Protein AF-A0A1D2MQI1-F1 (afdb_monomer_lite)

InterPro domains:
  IPR007866 TRIC channel [PF05197] (1-111)
  IPR007866 TRIC channel [PTHR12454] (1-138)

Secondary structure (DSSP, 8-state):
-HHHHHHHHHHHHHHHHHHH-TT-HHHHHHHHHHHHHHHHHHHHHHHHHTT---TT--TTTS--HHHHHHHHHHHHHHHHHH-TT--S-HHHHHHHHHHHHHHHHHHHHHH--S-TTHHHHHHHHHHHSSHHHHHHHHHHS--PPP------------

Radius of gyration: 21.95 Å; chains: 1; bounding box: 48×39×77 Å

pLDDT: mean 77.83, std 18.01, range [29.31, 95.44]

Sequence (158 aa):
MKEIYRVKKVYDGVSHSLKIFPNGYLIALIVGTVKGNGAGFCKIFERLLRGIWTPGAIEILQPSFPTKACIAASVIFVLDKKTDFISAPHSLLYFGIVVFFVYFKISSILLGIHDPFAPFENIFCALFMGGLADAITRAFGSKPPGDPKKDGDGKKKE

Foldseek 3Di:
DLLLVLLVQLLCQLVVCCVVPVPPLVNSLVRSLCSNPVVLQCVQVVCVVVVHHDPCSHCVNPNFQSSVLSSVSSVVSNCVVPPCPPVDPPVVVSVVSSVVSVVVVVVCVVVVDRHPCVVVVVVVCVVPVVVVVVVVCPVVPDDDDDDDDPPDDDDDDD

Organism: Orchesella cincta (NCBI:txid48709)

Structure (mmCIF, N/CA/C/O backbone):
data_AF-A0A1D2MQI1-F1
#
_entry.id   AF-A0A1D2MQI1-F1
#
loop_
_atom_site.group_PDB
_atom_site.id
_atom_site.type_symbol
_atom_site.label_atom_id
_atom_site.label_alt_id
_atom_site.label_comp_id
_atom_site.label_asym_id
_atom_site.label_entity_id
_atom_site.label_seq_id
_atom_site.pdbx_PDB_ins_code
_atom_site.Cartn_x
_atom_site.Cartn_y
_atom_site.Cartn_z
_atom_site.occupancy
_atom_site.B_iso_or_equiv
_atom_site.auth_seq_id
_atom_site.auth_comp_id
_atom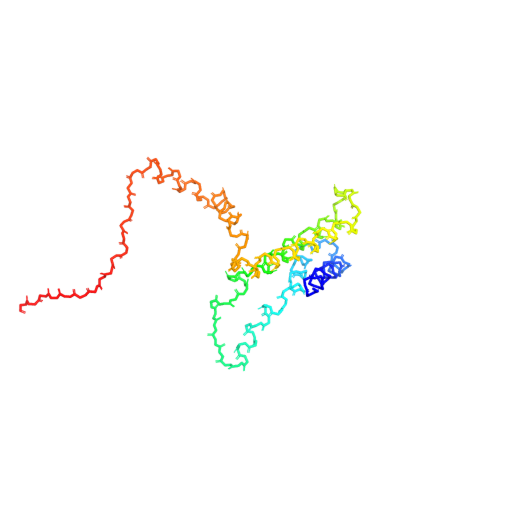_site.auth_asym_id
_atom_site.auth_atom_id
_atom_site.pdbx_PDB_model_num
ATOM 1 N N . MET A 1 1 ? 2.022 -17.473 0.333 1.00 82.31 1 MET A N 1
ATOM 2 C CA . MET A 1 1 ? 2.624 -16.928 1.577 1.00 82.31 1 MET A CA 1
ATOM 3 C C . MET A 1 1 ? 2.992 -15.445 1.497 1.00 82.31 1 MET A C 1
ATOM 5 O O . MET A 1 1 ? 2.580 -14.707 2.380 1.00 82.31 1 MET A O 1
ATOM 9 N N . LYS A 1 2 ? 3.706 -14.969 0.461 1.00 89.12 2 LYS A N 1
ATOM 10 C CA . LYS A 1 2 ? 4.135 -13.554 0.349 1.00 89.12 2 LYS A CA 1
ATOM 11 C C . LYS A 1 2 ? 3.009 -12.525 0.539 1.00 89.12 2 LYS A C 1
ATOM 13 O O . LYS A 1 2 ? 3.191 -11.560 1.271 1.00 89.12 2 LYS A O 1
ATOM 18 N N . GLU A 1 3 ? 1.856 -12.745 -0.088 1.00 89.50 3 GLU A N 1
ATOM 19 C CA . GLU A 1 3 ? 0.727 -11.805 -0.024 1.00 89.50 3 GLU A CA 1
ATOM 20 C C . GLU A 1 3 ? 0.084 -11.723 1.370 1.00 89.50 3 GLU A C 1
ATOM 22 O O . GLU A 1 3 ? -0.325 -10.647 1.787 1.00 89.50 3 GLU A O 1
ATOM 27 N N . ILE A 1 4 ? 0.118 -12.807 2.153 1.00 91.94 4 ILE A N 1
ATOM 28 C CA . ILE A 1 4 ? -0.350 -12.808 3.549 1.00 91.94 4 ILE A CA 1
ATOM 29 C C . ILE A 1 4 ? 0.507 -11.848 4.388 1.00 91.94 4 ILE A C 1
ATOM 31 O O . ILE A 1 4 ? -0.010 -10.997 5.108 1.00 91.94 4 ILE A O 1
ATOM 35 N N . TYR A 1 5 ? 1.835 -11.928 4.240 1.00 93.12 5 TYR A N 1
ATOM 36 C CA . TYR A 1 5 ? 2.755 -10.997 4.899 1.00 93.12 5 TYR A CA 1
ATOM 37 C C . TYR A 1 5 ? 2.614 -9.565 4.386 1.00 93.12 5 TYR A C 1
ATOM 39 O O . TYR A 1 5 ? 2.836 -8.625 5.145 1.00 93.12 5 TYR A O 1
ATOM 47 N N . ARG A 1 6 ? 2.258 -9.380 3.111 1.00 93.81 6 ARG A N 1
ATOM 48 C CA . ARG A 1 6 ? 2.012 -8.050 2.549 1.00 93.81 6 ARG A CA 1
ATOM 49 C C . ARG A 1 6 ? 0.837 -7.377 3.251 1.00 93.81 6 ARG A C 1
ATOM 51 O O . ARG A 1 6 ? 1.003 -6.268 3.747 1.00 93.81 6 ARG A O 1
ATOM 58 N N . VAL A 1 7 ? -0.302 -8.062 3.355 1.00 93.69 7 VAL A N 1
ATOM 59 C CA . VAL A 1 7 ? -1.491 -7.537 4.047 1.00 93.69 7 VAL A CA 1
ATOM 60 C C . VAL A 1 7 ? -1.186 -7.268 5.520 1.00 93.69 7 VAL A C 1
ATOM 62 O O . VAL A 1 7 ? -1.526 -6.197 6.020 1.00 93.69 7 VAL A O 1
ATOM 65 N N . LYS A 1 8 ? -0.436 -8.160 6.183 1.00 94.31 8 LYS A N 1
ATOM 66 C CA . LYS A 1 8 ? 0.048 -7.926 7.552 1.00 94.31 8 LYS A CA 1
ATOM 67 C C . LYS A 1 8 ? 0.837 -6.619 7.677 1.00 94.31 8 LYS A C 1
ATOM 69 O O . LYS A 1 8 ? 0.555 -5.815 8.557 1.00 94.31 8 LYS A O 1
ATOM 74 N N . LYS A 1 9 ? 1.788 -6.364 6.770 1.00 95.38 9 LYS A N 1
ATOM 75 C CA . LYS A 1 9 ? 2.587 -5.124 6.766 1.00 95.38 9 LYS A CA 1
ATOM 76 C C . LYS A 1 9 ? 1.734 -3.873 6.569 1.00 95.38 9 LYS A C 1
ATOM 78 O O . LYS A 1 9 ? 2.022 -2.856 7.198 1.00 95.38 9 LYS A O 1
ATOM 83 N N . VAL A 1 10 ? 0.715 -3.938 5.710 1.00 95.44 10 VAL A N 1
ATOM 84 C CA . VAL A 1 10 ? -0.229 -2.829 5.508 1.00 95.44 10 VAL A CA 1
ATOM 85 C C . VAL A 1 10 ? -1.010 -2.570 6.798 1.00 95.44 10 VAL A C 1
ATOM 87 O O . VAL A 1 10 ? -1.020 -1.438 7.276 1.00 95.44 10 VAL A O 1
ATOM 90 N N . TYR A 1 11 ? -1.582 -3.614 7.406 1.00 94.31 11 TYR A N 1
ATOM 91 C CA . TYR A 1 11 ? -2.333 -3.515 8.661 1.00 94.31 11 TYR A CA 1
ATOM 92 C C . TYR A 1 11 ? -1.484 -2.950 9.809 1.00 94.31 11 TYR A C 1
ATOM 94 O O . TYR A 1 11 ? -1.902 -2.008 10.489 1.00 94.31 11 TYR A O 1
ATOM 102 N N . ASP A 1 12 ? -0.266 -3.467 9.990 1.00 94.56 12 ASP A N 1
ATOM 103 C CA . ASP A 1 12 ? 0.683 -2.979 10.996 1.00 94.56 12 ASP A CA 1
ATOM 104 C C . ASP A 1 12 ? 1.113 -1.533 10.698 1.00 94.56 12 ASP A C 1
ATOM 106 O O . ASP A 1 12 ? 1.388 -0.752 11.608 1.00 94.56 12 ASP A O 1
ATOM 110 N N . GLY A 1 13 ? 1.176 -1.149 9.421 1.00 94.31 13 GLY A N 1
ATOM 111 C CA . GLY A 1 13 ? 1.453 0.214 8.981 1.00 94.31 13 GLY A CA 1
ATOM 112 C C . GLY A 1 13 ? 0.367 1.200 9.364 1.00 94.31 13 GLY A C 1
ATOM 113 O O . GLY A 1 13 ? 0.655 2.184 10.042 1.00 94.31 13 GLY A O 1
ATOM 114 N N . VAL A 1 14 ? -0.870 0.899 8.983 1.00 94.00 14 VAL A N 1
ATOM 115 C CA . VAL A 1 14 ? -2.041 1.721 9.299 1.00 94.00 14 VAL A CA 1
ATOM 116 C C . VAL A 1 14 ? -2.235 1.810 10.811 1.00 94.00 14 VAL A C 1
ATOM 118 O O . VAL A 1 14 ? -2.357 2.907 11.353 1.00 94.00 14 VAL A O 1
ATOM 121 N N . SER A 1 15 ? -2.167 0.676 11.514 1.00 92.19 15 SER A N 1
ATOM 122 C CA . SER A 1 15 ? -2.321 0.627 12.973 1.00 92.19 15 SER A CA 1
ATOM 123 C C . SER A 1 15 ? -1.238 1.424 13.700 1.00 92.19 15 SER A C 1
ATOM 125 O O . SER A 1 15 ? -1.524 2.075 14.700 1.00 92.19 15 SER A O 1
ATOM 127 N N . HIS A 1 16 ? 0.006 1.394 13.215 1.00 94.31 16 HIS A N 1
ATOM 128 C CA . HIS A 1 16 ? 1.092 2.196 13.778 1.00 94.31 16 HIS A CA 1
ATOM 129 C C . HIS A 1 16 ? 0.878 3.695 13.540 1.00 94.31 16 HIS A C 1
ATOM 131 O O . HIS A 1 16 ? 0.988 4.486 14.474 1.00 94.31 16 HIS A O 1
ATOM 137 N N . SER A 1 17 ? 0.521 4.092 12.318 1.00 93.44 17 SER A N 1
ATOM 138 C CA . SER A 1 17 ? 0.286 5.501 11.990 1.00 93.44 17 SER A CA 1
ATOM 139 C C . SER A 1 17 ? -0.891 6.095 12.750 1.00 93.44 17 SER A C 1
ATOM 141 O O . SER A 1 17 ? -0.781 7.218 13.224 1.00 93.44 17 SER A O 1
ATOM 143 N N . LEU A 1 18 ? -1.983 5.347 12.923 1.00 91.31 18 LEU A N 1
ATOM 144 C CA . LEU A 1 18 ? -3.159 5.820 13.659 1.00 91.31 18 LEU A CA 1
ATOM 145 C C . LEU A 1 18 ? -2.922 5.931 15.174 1.00 91.31 18 LEU A C 1
ATOM 147 O O . LEU A 1 18 ? -3.620 6.698 15.829 1.00 91.31 18 LEU A O 1
ATOM 151 N N . LYS A 1 19 ? -1.938 5.212 15.735 1.00 91.31 19 LYS A N 1
ATOM 152 C CA . LYS A 1 19 ? -1.516 5.391 17.137 1.00 91.31 19 LYS A CA 1
ATOM 153 C C . LYS A 1 19 ? -0.772 6.709 17.350 1.00 91.31 19 LYS A C 1
ATOM 155 O O . LYS A 1 19 ? -0.970 7.349 18.373 1.00 91.31 19 LYS A O 1
ATOM 160 N N . ILE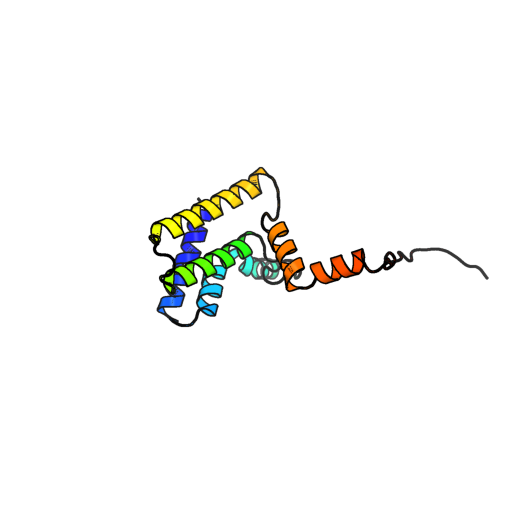 A 1 20 ? 0.083 7.094 16.400 1.00 94.25 20 ILE A N 1
ATOM 161 C CA . ILE A 1 20 ? 0.895 8.321 16.487 1.00 94.25 20 ILE A CA 1
ATOM 162 C C . ILE A 1 20 ? 0.079 9.543 16.044 1.00 94.25 20 ILE A C 1
ATOM 164 O O . ILE A 1 20 ? 0.124 10.592 16.677 1.00 94.25 20 ILE A O 1
ATOM 168 N N . PHE A 1 21 ? -0.694 9.396 14.967 1.00 91.69 21 PHE A N 1
ATOM 169 C CA . PHE A 1 21 ? -1.497 10.448 14.353 1.00 91.69 21 PHE A CA 1
ATOM 170 C C . PHE A 1 21 ? -2.964 10.004 14.256 1.00 91.69 21 PHE A C 1
ATOM 172 O O . PHE A 1 21 ? -3.409 9.561 13.193 1.00 91.69 21 PHE A O 1
ATOM 179 N N . PRO A 1 22 ? -3.755 10.138 15.335 1.00 86.62 22 PRO A N 1
ATOM 180 C CA . PRO A 1 22 ? -5.121 9.619 15.378 1.00 86.62 22 PRO A CA 1
ATOM 181 C C . PRO A 1 22 ? -6.053 10.248 14.337 1.00 86.62 22 PRO A C 1
ATOM 183 O O . PRO A 1 22 ? -6.959 9.566 13.871 1.00 86.62 22 PRO A O 1
ATOM 186 N N . ASN A 1 23 ? -5.825 11.499 13.931 1.00 88.81 23 ASN A N 1
ATOM 187 C CA . ASN A 1 23 ? -6.623 12.188 12.903 1.00 88.81 23 ASN A CA 1
ATOM 188 C C . ASN A 1 23 ? -5.916 12.259 11.533 1.00 88.81 23 ASN A C 1
ATOM 190 O O . ASN A 1 23 ? -6.430 12.851 10.588 1.00 88.81 23 ASN A O 1
ATOM 194 N N . GLY A 1 24 ? -4.725 11.665 11.407 1.00 90.06 24 GLY A N 1
ATOM 195 C CA . GLY A 1 24 ? -3.893 11.723 10.204 1.00 90.06 24 GLY A CA 1
ATOM 196 C C . GLY A 1 24 ? -4.240 10.645 9.178 1.00 90.06 24 GLY A C 1
ATOM 197 O O . GLY A 1 24 ? -3.400 9.796 8.883 1.00 90.06 24 GLY A O 1
ATOM 198 N N . TYR A 1 25 ? -5.450 10.665 8.613 1.00 89.88 25 TYR A N 1
ATOM 199 C CA . TYR A 1 25 ? -5.921 9.617 7.688 1.00 89.88 25 TYR A CA 1
ATOM 200 C C . TYR A 1 25 ? -5.043 9.472 6.443 1.00 89.88 25 TYR A C 1
ATOM 202 O O . TYR A 1 25 ? -4.692 8.361 6.048 1.00 89.88 25 TYR A O 1
ATOM 210 N N . LEU A 1 26 ? -4.618 10.600 5.867 1.00 92.12 26 LEU A N 1
ATOM 211 C CA . LEU A 1 26 ? -3.729 10.609 4.707 1.00 92.12 26 LEU A CA 1
ATOM 212 C C . LEU A 1 26 ? -2.362 9.986 5.037 1.00 92.12 26 LEU A C 1
ATOM 214 O O . LEU A 1 26 ? -1.821 9.215 4.250 1.00 92.12 26 LEU A O 1
ATOM 218 N N . ILE A 1 27 ? -1.834 10.255 6.233 1.00 92.94 27 ILE A N 1
ATOM 219 C CA . ILE A 1 27 ? -0.561 9.689 6.702 1.00 92.94 27 ILE A CA 1
ATOM 220 C C . ILE A 1 27 ? -0.703 8.176 6.892 1.00 92.94 27 ILE A C 1
ATOM 222 O O . ILE A 1 27 ? 0.170 7.412 6.480 1.00 92.94 27 ILE A O 1
ATOM 226 N N . ALA A 1 28 ? -1.816 7.720 7.470 1.00 93.25 28 ALA A N 1
ATOM 227 C CA . ALA A 1 28 ? -2.095 6.296 7.626 1.00 93.25 28 ALA A CA 1
ATOM 228 C C . ALA A 1 28 ? -2.187 5.570 6.272 1.00 93.25 28 ALA A C 1
ATOM 230 O O . ALA A 1 28 ? -1.595 4.499 6.122 1.00 93.25 28 ALA A O 1
ATOM 231 N N . LEU A 1 29 ? -2.833 6.182 5.274 1.00 93.69 29 LEU A N 1
ATOM 232 C CA . LEU A 1 29 ? -2.910 5.662 3.904 1.00 93.69 29 LEU A CA 1
ATOM 233 C C . LEU A 1 29 ? -1.538 5.540 3.240 1.00 93.69 29 LEU A C 1
ATOM 235 O O . LEU A 1 29 ? -1.206 4.485 2.688 1.00 93.69 29 LEU A O 1
ATOM 239 N N . ILE A 1 30 ? -0.729 6.599 3.312 1.00 94.19 30 ILE A N 1
ATOM 240 C CA . ILE A 1 30 ? 0.608 6.626 2.709 1.00 94.19 30 ILE A CA 1
ATOM 241 C C . ILE A 1 30 ? 1.500 5.573 3.370 1.00 94.19 30 ILE A C 1
ATOM 243 O O . ILE A 1 30 ? 2.106 4.754 2.679 1.00 94.19 30 ILE A O 1
ATOM 247 N N . VAL A 1 31 ? 1.545 5.528 4.703 1.00 95.19 31 VAL A N 1
ATOM 248 C CA . VAL A 1 31 ? 2.395 4.574 5.432 1.00 95.19 31 VAL A CA 1
ATOM 249 C C . VAL A 1 31 ? 1.949 3.129 5.206 1.00 95.19 31 VAL A C 1
ATOM 251 O O . VAL A 1 31 ? 2.804 2.260 5.020 1.00 95.19 31 VAL A O 1
ATOM 254 N N . GLY A 1 32 ? 0.641 2.858 5.181 1.00 94.19 32 GLY A N 1
ATOM 255 C CA . GLY A 1 32 ? 0.099 1.539 4.846 1.00 94.19 32 GLY A CA 1
ATOM 256 C C . GLY A 1 32 ? 0.519 1.089 3.445 1.00 94.19 32 GLY A C 1
ATOM 257 O O . GLY A 1 32 ? 1.072 -0.002 3.276 1.00 94.19 32 GLY A O 1
ATOM 258 N N . THR A 1 33 ? 0.367 1.972 2.456 1.00 93.88 33 THR A N 1
ATOM 259 C CA . THR A 1 33 ? 0.725 1.704 1.055 1.00 93.88 33 THR A CA 1
ATOM 260 C C . THR A 1 33 ? 2.225 1.458 0.888 1.00 93.88 33 THR A C 1
ATOM 262 O O . THR A 1 33 ? 2.630 0.466 0.272 1.00 93.88 33 THR A O 1
ATOM 265 N N . VAL A 1 34 ? 3.065 2.307 1.487 1.00 94.50 34 VAL A N 1
ATOM 266 C CA . VAL A 1 34 ? 4.529 2.184 1.424 1.00 94.50 34 VAL A CA 1
ATOM 267 C C . VAL A 1 34 ? 5.010 0.928 2.153 1.00 94.50 34 VAL A C 1
ATOM 269 O O . VAL A 1 34 ? 5.872 0.225 1.635 1.00 94.50 34 VAL A O 1
ATOM 272 N N . LYS A 1 35 ? 4.438 0.549 3.302 1.00 94.44 35 LYS A N 1
ATOM 273 C CA . LYS A 1 35 ? 4.785 -0.733 3.951 1.00 94.44 35 LYS A CA 1
ATOM 274 C C . LYS A 1 35 ? 4.348 -1.950 3.128 1.00 94.44 35 LYS A C 1
ATOM 276 O O . LYS A 1 35 ? 5.038 -2.973 3.146 1.00 94.44 35 LYS A O 1
ATOM 281 N N . GLY A 1 36 ? 3.244 -1.845 2.389 1.00 91.81 36 GLY A N 1
ATOM 282 C CA . GLY A 1 36 ? 2.734 -2.902 1.514 1.00 91.81 36 GLY A CA 1
ATOM 283 C C . GLY A 1 36 ? 3.516 -3.093 0.208 1.00 91.81 36 GLY A C 1
ATOM 284 O O . GLY A 1 36 ? 3.711 -4.231 -0.227 1.00 91.81 36 GLY A O 1
ATOM 285 N N . ASN A 1 37 ? 3.990 -2.017 -0.432 1.00 91.94 37 ASN A N 1
ATOM 286 C CA . ASN A 1 37 ? 4.782 -2.096 -1.671 1.00 91.94 37 ASN A CA 1
ATOM 287 C C . ASN A 1 37 ? 6.075 -1.257 -1.659 1.00 91.94 37 ASN A C 1
ATOM 289 O O . ASN A 1 37 ? 6.478 -0.704 -2.678 1.00 91.94 37 ASN A O 1
ATOM 293 N N . GLY A 1 38 ? 6.779 -1.206 -0.528 1.00 90.56 38 GLY A N 1
ATOM 294 C CA . GLY A 1 38 ? 8.001 -0.402 -0.375 1.00 90.56 38 GLY A CA 1
ATOM 295 C C . GLY A 1 38 ? 9.119 -0.788 -1.340 1.00 90.56 38 GLY A C 1
ATOM 296 O O . GLY A 1 38 ? 9.843 0.072 -1.822 1.00 90.56 38 GLY A O 1
ATOM 297 N N . ALA A 1 39 ? 9.202 -2.067 -1.715 1.00 89.62 39 ALA A N 1
ATOM 298 C CA . ALA A 1 39 ? 10.154 -2.525 -2.722 1.00 89.62 39 ALA A CA 1
ATOM 299 C C . ALA A 1 39 ? 9.916 -1.868 -4.094 1.00 89.62 39 ALA A C 1
ATOM 301 O O . ALA A 1 39 ? 10.879 -1.569 -4.789 1.00 89.62 39 ALA A O 1
ATOM 302 N N . GLY A 1 40 ? 8.658 -1.619 -4.481 1.00 86.88 40 GLY A N 1
ATOM 303 C CA . GLY A 1 40 ? 8.332 -0.894 -5.712 1.00 86.88 40 GLY A CA 1
ATOM 304 C C . GLY A 1 40 ? 8.855 0.542 -5.682 1.00 86.88 40 GLY A C 1
ATOM 305 O O . GLY A 1 40 ? 9.495 0.985 -6.631 1.00 86.88 40 GLY A O 1
ATOM 306 N N . PHE A 1 41 ? 8.679 1.229 -4.551 1.00 88.75 41 PHE A N 1
ATOM 307 C CA . PHE A 1 41 ? 9.198 2.583 -4.355 1.00 88.75 41 PHE A CA 1
ATOM 308 C C . PHE A 1 41 ? 10.732 2.626 -4.275 1.00 88.75 41 PHE A C 1
ATOM 310 O O . PHE A 1 41 ? 11.342 3.529 -4.833 1.00 88.75 41 PHE A O 1
ATOM 317 N N . CYS A 1 42 ? 11.385 1.640 -3.654 1.00 90.25 42 CYS A N 1
ATOM 318 C CA . CYS A 1 42 ? 12.849 1.576 -3.576 1.00 90.25 42 CYS A CA 1
ATOM 319 C C . CYS A 1 42 ? 13.524 1.182 -4.902 1.00 90.25 42 CYS A C 1
ATOM 321 O O . CYS A 1 42 ? 14.704 1.474 -5.086 1.00 90.25 42 CYS A O 1
ATOM 323 N N . LYS A 1 43 ? 12.806 0.557 -5.846 1.00 88.00 43 LYS A N 1
ATOM 324 C CA . LYS A 1 43 ? 13.377 0.126 -7.136 1.00 88.00 43 LYS A CA 1
ATOM 325 C C . LYS A 1 43 ? 13.960 1.268 -7.961 1.00 88.00 43 LYS A C 1
ATOM 327 O O . LYS A 1 43 ? 14.912 1.032 -8.697 1.00 88.00 43 LYS A O 1
ATOM 332 N N . ILE A 1 44 ? 13.421 2.487 -7.873 1.00 89.38 44 ILE A N 1
ATOM 333 C CA . ILE A 1 44 ? 14.032 3.615 -8.590 1.00 89.38 44 ILE A CA 1
ATOM 334 C C . ILE A 1 44 ? 15.424 3.933 -8.043 1.00 89.38 44 ILE A C 1
ATOM 336 O O . ILE A 1 44 ? 16.353 4.120 -8.822 1.00 89.38 44 IL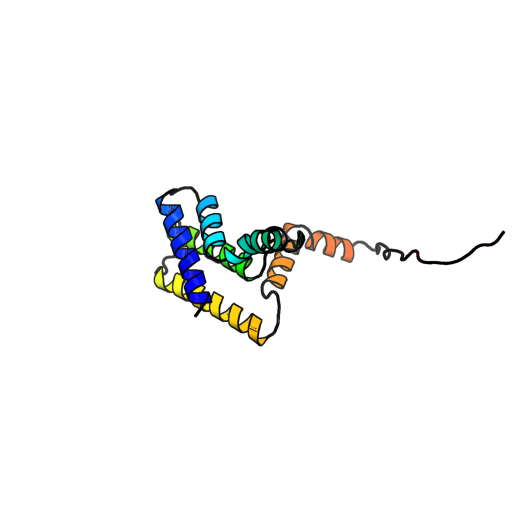E A O 1
ATOM 340 N N . PHE A 1 45 ? 15.585 3.902 -6.719 1.00 88.00 45 PHE A N 1
ATOM 341 C CA . PHE A 1 45 ? 16.880 4.095 -6.075 1.00 88.00 45 PHE A CA 1
ATOM 342 C C . PHE A 1 45 ? 17.841 2.956 -6.414 1.00 88.00 45 PHE A C 1
ATOM 344 O O . PHE A 1 45 ? 18.995 3.214 -6.733 1.00 88.00 45 PHE A O 1
ATOM 351 N N . GLU A 1 46 ? 17.364 1.708 -6.429 1.00 90.38 46 GLU A N 1
ATOM 352 C CA . GLU A 1 46 ? 18.174 0.558 -6.849 1.00 90.38 46 GLU A CA 1
ATOM 353 C C . GLU A 1 46 ? 18.708 0.725 -8.281 1.00 90.38 46 GLU A C 1
ATOM 355 O O . GLU A 1 46 ? 19.891 0.507 -8.540 1.00 90.38 46 GLU A O 1
ATOM 360 N N . ARG A 1 47 ? 17.844 1.132 -9.218 1.00 89.56 47 ARG A N 1
ATOM 361 C CA . ARG A 1 47 ? 18.224 1.361 -10.618 1.00 89.56 47 ARG A CA 1
ATOM 362 C C . ARG A 1 47 ? 19.225 2.508 -10.747 1.00 89.56 47 ARG A C 1
ATOM 364 O O . ARG A 1 47 ? 20.223 2.348 -11.445 1.00 89.56 47 ARG A O 1
ATOM 371 N N . LEU A 1 48 ? 19.008 3.599 -10.009 1.00 90.31 48 LEU A N 1
ATOM 372 C CA . LEU A 1 48 ? 19.915 4.745 -9.977 1.00 90.31 48 LEU A CA 1
ATOM 373 C C . LEU A 1 48 ? 21.308 4.354 -9.463 1.00 90.31 48 LEU A C 1
ATOM 375 O O . LEU A 1 48 ? 22.302 4.695 -10.095 1.00 90.31 48 LEU A O 1
ATOM 379 N N . LEU A 1 49 ? 21.384 3.585 -8.371 1.00 92.31 49 LEU A N 1
ATOM 380 C CA . LEU A 1 49 ? 22.652 3.076 -7.828 1.00 92.31 49 LEU A CA 1
ATOM 381 C C . LEU A 1 49 ? 23.380 2.148 -8.808 1.00 92.31 49 LEU A C 1
ATOM 383 O O . LEU A 1 49 ? 24.605 2.096 -8.815 1.00 92.31 49 LEU A O 1
ATOM 387 N N . ARG A 1 50 ? 22.635 1.434 -9.658 1.00 92.38 50 ARG A N 1
ATOM 388 C CA . ARG A 1 50 ? 23.179 0.583 -10.726 1.00 92.38 50 ARG A CA 1
ATOM 389 C C . ARG A 1 50 ? 23.548 1.369 -11.997 1.00 92.38 50 ARG A C 1
ATOM 391 O O . ARG A 1 50 ? 23.970 0.760 -12.974 1.00 92.38 50 ARG A O 1
ATOM 398 N N . GLY A 1 51 ? 23.368 2.693 -12.007 1.00 90.56 51 GLY A N 1
ATOM 399 C CA . GLY A 1 51 ? 23.658 3.563 -13.152 1.00 90.56 51 GLY A CA 1
ATOM 400 C C . GLY A 1 51 ? 22.617 3.515 -14.275 1.00 90.56 51 GLY A C 1
ATOM 401 O O . GLY A 1 51 ? 22.880 3.996 -15.373 1.00 90.56 51 GLY A O 1
ATOM 402 N N . ILE A 1 52 ? 21.436 2.939 -14.029 1.00 89.06 52 ILE A N 1
ATOM 403 C CA . ILE A 1 52 ? 20.361 2.807 -15.018 1.00 89.06 52 ILE A CA 1
ATOM 404 C C . ILE A 1 52 ? 19.238 3.782 -14.655 1.00 89.06 52 ILE A C 1
ATOM 406 O O . ILE A 1 52 ? 18.627 3.678 -13.592 1.00 89.06 52 ILE A O 1
ATOM 410 N N . TRP A 1 53 ? 18.918 4.711 -15.556 1.00 86.12 53 TRP A N 1
ATOM 411 C CA . TRP A 1 53 ? 17.821 5.660 -15.365 1.00 86.12 53 TRP A CA 1
ATOM 412 C C . TRP A 1 53 ? 16.606 5.280 -16.214 1.00 86.12 53 TRP A C 1
ATOM 414 O O . TRP A 1 53 ? 16.653 5.311 -17.441 1.00 86.12 53 TRP A O 1
ATOM 424 N N . THR A 1 54 ? 15.496 4.934 -15.559 1.00 82.69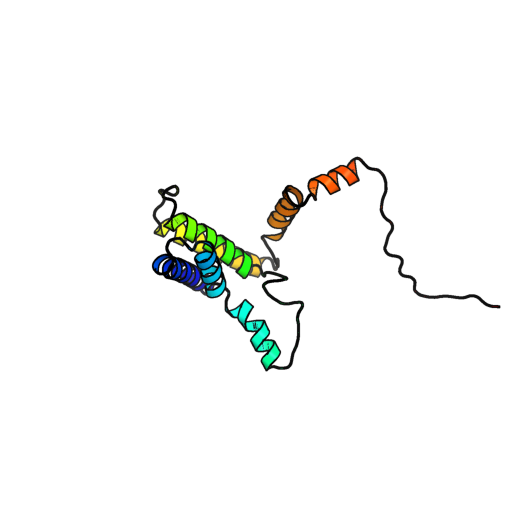 54 THR A N 1
ATOM 425 C CA . THR A 1 54 ? 14.214 4.632 -16.221 1.00 82.69 54 THR A CA 1
ATOM 426 C C . THR A 1 54 ? 13.080 5.417 -15.548 1.00 82.69 54 THR A C 1
ATOM 428 O O . THR A 1 54 ? 12.403 4.876 -14.666 1.00 82.69 54 THR A O 1
ATOM 431 N N . PRO A 1 55 ? 12.858 6.685 -15.931 1.00 76.38 55 PRO A N 1
ATOM 432 C CA . PRO A 1 55 ? 11.902 7.571 -15.263 1.00 76.38 55 PRO A CA 1
ATOM 433 C C . PRO A 1 55 ? 10.442 7.187 -15.537 1.00 76.38 55 PRO A C 1
ATOM 435 O O . PRO A 1 55 ? 9.565 7.504 -14.742 1.00 76.38 55 PRO A O 1
ATOM 438 N N . GLY A 1 56 ? 10.173 6.462 -16.628 1.00 79.88 56 GLY A N 1
ATOM 439 C CA . GLY A 1 56 ? 8.820 6.017 -16.979 1.00 79.88 56 GLY A CA 1
ATOM 440 C C . GLY A 1 56 ? 8.268 4.901 -16.086 1.00 79.88 56 GLY A C 1
ATOM 441 O O . GLY A 1 56 ? 7.065 4.692 -16.047 1.00 79.88 56 GLY A O 1
ATOM 442 N N . ALA A 1 57 ? 9.125 4.201 -15.338 1.00 76.44 57 ALA A N 1
ATOM 443 C CA . ALA A 1 57 ? 8.743 3.042 -14.534 1.00 76.44 57 ALA A CA 1
ATOM 444 C C . ALA A 1 57 ? 8.746 3.359 -13.029 1.00 76.44 57 ALA A C 1
ATOM 446 O O . ALA A 1 57 ? 9.337 2.610 -12.240 1.00 76.44 57 ALA A O 1
ATOM 447 N N . ILE A 1 58 ? 8.132 4.485 -12.649 1.00 83.75 58 ILE A N 1
ATOM 448 C CA . ILE A 1 58 ? 7.916 4.882 -11.252 1.00 83.75 58 ILE A CA 1
ATOM 449 C C . ILE A 1 58 ? 6.505 4.513 -10.796 1.00 83.75 58 ILE A C 1
ATOM 451 O O . ILE A 1 58 ? 5.530 4.783 -11.490 1.00 83.75 58 ILE A O 1
ATOM 455 N N . GLU A 1 59 ? 6.392 3.953 -9.591 1.00 85.19 59 GLU A N 1
ATOM 456 C CA . GLU A 1 59 ? 5.110 3.511 -9.009 1.00 85.19 59 GLU A CA 1
ATOM 457 C C . GLU A 1 59 ? 4.103 4.652 -8.792 1.00 85.19 59 GLU A C 1
ATOM 459 O O . GLU A 1 59 ? 2.917 4.396 -8.632 1.00 85.19 59 GLU A O 1
ATOM 464 N N . ILE A 1 60 ? 4.561 5.908 -8.771 1.00 83.69 60 ILE A N 1
ATOM 465 C CA . ILE A 1 60 ? 3.686 7.083 -8.646 1.00 83.69 60 ILE A CA 1
ATOM 466 C C . ILE A 1 60 ? 3.031 7.428 -9.992 1.00 83.69 60 ILE A C 1
ATOM 468 O O . ILE A 1 60 ? 1.871 7.822 -10.022 1.00 83.69 60 ILE A O 1
ATOM 472 N N . LEU A 1 61 ? 3.765 7.277 -11.099 1.00 82.75 61 LEU A N 1
ATOM 473 C CA . LEU A 1 61 ? 3.302 7.628 -12.446 1.00 82.75 61 LEU A CA 1
ATOM 474 C C . LEU A 1 61 ? 2.513 6.486 -13.083 1.00 82.75 61 LEU A C 1
ATOM 476 O O . LEU A 1 61 ? 1.468 6.712 -13.680 1.00 82.75 61 LEU A O 1
ATOM 480 N N . GLN A 1 62 ? 3.019 5.260 -12.951 1.00 82.88 62 GLN A N 1
ATOM 481 C CA . GLN A 1 62 ? 2.351 4.044 -13.398 1.00 82.88 62 GLN A CA 1
ATOM 482 C C . GLN A 1 62 ? 2.258 3.073 -12.217 1.00 82.88 62 GLN A C 1
ATOM 484 O O . GLN A 1 62 ? 3.148 2.234 -12.034 1.00 82.88 62 GLN A O 1
ATOM 489 N N . PRO A 1 63 ? 1.214 3.199 -11.374 1.00 82.88 63 PRO A N 1
ATOM 490 C CA . PRO A 1 63 ? 1.050 2.332 -10.219 1.00 82.88 63 PRO A CA 1
ATOM 491 C C . PRO A 1 63 ? 0.810 0.898 -10.671 1.00 82.88 63 PRO A C 1
ATOM 493 O O . PRO A 1 63 ? -0.134 0.604 -11.405 1.00 82.88 63 PRO A O 1
ATOM 496 N N . SER A 1 64 ? 1.651 -0.012 -10.193 1.00 85.00 64 SER A N 1
ATOM 497 C CA . SER A 1 64 ? 1.473 -1.435 -10.452 1.00 85.00 64 SER A CA 1
ATOM 498 C C . SER A 1 64 ? 0.266 -1.992 -9.685 1.00 85.00 64 SER A C 1
ATOM 500 O O . SER A 1 64 ? -0.125 -1.462 -8.637 1.00 85.00 64 SER A O 1
ATOM 502 N N . PHE A 1 65 ? -0.299 -3.109 -10.158 1.00 84.56 65 PHE A N 1
ATOM 503 C CA . PHE A 1 65 ? -1.353 -3.857 -9.463 1.00 84.56 65 PHE A CA 1
ATOM 504 C C . PHE A 1 65 ? -1.167 -3.958 -7.928 1.00 84.56 65 PHE A C 1
ATOM 506 O O . PHE A 1 65 ? -2.095 -3.609 -7.190 1.00 84.56 65 PHE A O 1
ATOM 513 N N . PRO A 1 66 ? 0.001 -4.381 -7.392 1.00 87.44 66 PRO A N 1
ATOM 514 C CA . PRO A 1 66 ? 0.187 -4.464 -5.946 1.00 87.44 66 PRO A CA 1
ATOM 515 C C . PRO A 1 66 ? 0.120 -3.106 -5.237 1.00 87.44 66 PRO A C 1
ATOM 517 O O . PRO A 1 66 ? -0.322 -3.065 -4.093 1.00 87.44 66 PRO A O 1
ATOM 520 N N . THR A 1 67 ? 0.533 -2.006 -5.873 1.00 89.75 67 THR A N 1
ATOM 521 C CA . THR A 1 67 ? 0.389 -0.657 -5.300 1.00 89.75 67 THR A CA 1
ATOM 522 C C . THR A 1 67 ? -1.085 -0.286 -5.182 1.00 89.75 67 THR A C 1
ATOM 524 O O . THR A 1 67 ? -1.522 0.098 -4.099 1.00 89.75 67 THR A O 1
ATOM 527 N N . LYS A 1 68 ? -1.874 -0.496 -6.244 1.00 89.56 68 LYS A N 1
ATOM 528 C CA . LYS A 1 68 ? -3.327 -0.239 -6.251 1.00 89.56 68 LYS A CA 1
ATOM 529 C C . LYS A 1 68 ? -4.051 -1.048 -5.172 1.00 89.56 68 LYS A C 1
ATOM 531 O O . LYS A 1 68 ? -4.824 -0.496 -4.391 1.00 89.56 68 LYS A O 1
ATOM 536 N N . ALA A 1 69 ? -3.735 -2.340 -5.067 1.00 89.94 69 ALA A N 1
ATOM 537 C CA . ALA A 1 69 ? -4.299 -3.214 -4.043 1.00 89.94 69 ALA A CA 1
ATOM 538 C C . ALA A 1 69 ? -3.937 -2.747 -2.620 1.00 89.94 69 ALA A C 1
ATOM 540 O O . ALA A 1 69 ? -4.800 -2.715 -1.744 1.00 89.94 69 ALA A O 1
ATOM 541 N N . CYS A 1 70 ? -2.683 -2.348 -2.378 1.00 92.00 70 CYS A N 1
ATOM 542 C CA . CYS A 1 70 ? -2.245 -1.828 -1.079 1.00 92.00 70 CYS A CA 1
ATOM 543 C C . CYS A 1 70 ? -2.925 -0.504 -0.705 1.00 92.00 70 CYS A C 1
ATOM 545 O O . CYS A 1 70 ? -3.233 -0.314 0.471 1.00 92.00 70 CYS A O 1
ATOM 547 N N . ILE A 1 71 ? -3.182 0.383 -1.672 1.00 92.06 71 ILE A N 1
ATOM 548 C CA . ILE A 1 71 ? -3.952 1.615 -1.443 1.00 92.06 71 ILE A CA 1
ATOM 549 C C . ILE A 1 71 ? -5.372 1.252 -1.002 1.00 92.06 71 ILE A C 1
ATOM 551 O O . ILE A 1 71 ? -5.808 1.695 0.058 1.00 92.06 71 ILE A O 1
ATOM 555 N N . ALA A 1 72 ? -6.056 0.379 -1.749 1.00 91.06 72 ALA A N 1
ATOM 556 C CA . ALA A 1 72 ? -7.409 -0.064 -1.414 1.00 91.06 72 ALA A CA 1
ATOM 557 C C . ALA A 1 72 ? -7.476 -0.733 -0.028 1.00 91.06 72 ALA A C 1
ATOM 559 O O . ALA A 1 72 ? -8.324 -0.385 0.791 1.00 91.06 72 ALA A O 1
ATOM 560 N N . ALA A 1 73 ? -6.536 -1.631 0.281 1.00 92.06 73 ALA A N 1
ATOM 561 C CA . ALA A 1 73 ? -6.446 -2.263 1.596 1.00 92.06 73 ALA A CA 1
ATOM 562 C C . ALA A 1 73 ? -6.197 -1.244 2.716 1.00 92.06 73 ALA A C 1
ATOM 564 O O . ALA A 1 73 ? -6.793 -1.348 3.784 1.00 92.06 73 ALA A O 1
ATOM 565 N N . SER A 1 74 ? -5.348 -0.240 2.474 1.00 92.31 74 SER A N 1
ATOM 566 C CA . SER A 1 74 ? -5.080 0.819 3.451 1.00 92.31 74 SER A CA 1
ATOM 567 C C . SER A 1 74 ? -6.333 1.652 3.726 1.00 92.31 74 SER A C 1
ATOM 569 O O . SER A 1 74 ? -6.593 1.963 4.884 1.00 92.31 74 SER A O 1
ATOM 571 N N . VAL A 1 75 ? -7.135 1.965 2.699 1.00 91.69 75 VAL A N 1
ATOM 572 C CA . VAL A 1 75 ? -8.430 2.653 2.860 1.00 91.69 75 VAL A CA 1
ATOM 573 C C . VAL A 1 75 ? -9.368 1.823 3.727 1.00 91.69 75 VAL A C 1
ATOM 575 O O . VAL A 1 75 ? -9.889 2.337 4.714 1.00 91.69 75 VAL A O 1
ATOM 578 N N . ILE A 1 76 ? -9.528 0.534 3.417 1.00 91.00 76 ILE A N 1
ATOM 579 C CA . ILE A 1 76 ? -10.414 -0.356 4.177 1.00 91.00 76 ILE A CA 1
ATOM 580 C C . ILE A 1 76 ? -9.965 -0.456 5.641 1.00 91.00 76 ILE A C 1
ATOM 582 O O . ILE A 1 76 ? -10.795 -0.322 6.533 1.00 91.00 76 ILE A O 1
ATOM 586 N N . PHE A 1 77 ? -8.665 -0.617 5.913 1.00 90.69 77 PHE A N 1
ATOM 587 C CA . PHE A 1 77 ? -8.157 -0.686 7.289 1.00 90.69 77 PHE A CA 1
ATOM 588 C C . PHE A 1 77 ? -8.282 0.633 8.059 1.00 90.69 77 PHE A C 1
ATOM 590 O O . PHE A 1 77 ? -8.468 0.609 9.274 1.00 90.69 77 PHE A O 1
ATOM 597 N N . VAL A 1 78 ? -8.168 1.785 7.392 1.00 90.38 78 VAL A N 1
ATOM 598 C CA . VAL A 1 78 ? -8.405 3.085 8.038 1.00 90.38 78 VAL A CA 1
ATOM 599 C C . VAL A 1 78 ? -9.882 3.237 8.404 1.00 90.38 78 VAL A C 1
ATOM 601 O O . VAL A 1 78 ? -10.173 3.671 9.516 1.00 90.38 78 VAL A O 1
ATOM 604 N N . LEU A 1 79 ? -10.792 2.847 7.506 1.00 87.12 79 LEU A N 1
ATOM 605 C CA . LEU A 1 79 ? -12.237 2.880 7.747 1.00 87.12 79 LEU A CA 1
ATOM 606 C C . LEU A 1 79 ? -12.641 1.922 8.874 1.00 87.12 79 LEU A C 1
ATOM 608 O O . LEU A 1 79 ? -13.314 2.342 9.807 1.00 87.12 79 LEU A O 1
ATOM 612 N N . ASP A 1 80 ? -12.149 0.682 8.850 1.00 85.19 80 ASP A N 1
ATOM 613 C CA . ASP A 1 80 ? -12.386 -0.328 9.894 1.00 85.19 80 ASP A CA 1
ATOM 614 C C . ASP A 1 80 ? -11.957 0.154 11.293 1.00 85.19 80 ASP A C 1
ATOM 616 O O . ASP A 1 80 ? -12.610 -0.123 12.292 1.00 85.19 80 ASP A O 1
ATOM 620 N N . LYS A 1 81 ? -10.872 0.934 11.384 1.00 80.00 81 LYS A N 1
ATOM 621 C CA . LYS A 1 81 ? -10.365 1.460 12.663 1.00 80.0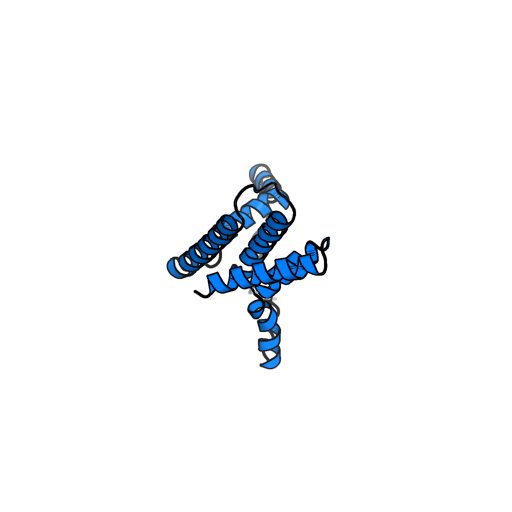0 81 LYS A CA 1
ATOM 622 C C . LYS A 1 81 ? -11.100 2.693 13.184 1.00 80.00 81 LYS A C 1
ATOM 624 O O . LYS A 1 81 ? -10.860 3.079 14.329 1.00 80.00 81 LYS A O 1
ATOM 629 N N . LYS A 1 82 ? -11.880 3.379 12.349 1.00 76.44 82 LYS A N 1
ATOM 630 C CA . LYS A 1 82 ? -12.430 4.712 12.659 1.00 76.44 82 LYS A CA 1
ATOM 631 C C . LYS A 1 82 ? -13.937 4.794 12.571 1.00 76.44 82 LYS A C 1
ATOM 633 O O . LYS A 1 82 ? -14.522 5.723 13.118 1.00 76.44 82 LYS A O 1
ATOM 638 N N . THR A 1 83 ? -14.545 3.873 11.852 1.00 68.00 83 THR A N 1
ATOM 639 C CA . THR A 1 83 ? -15.948 3.918 11.502 1.00 68.00 83 THR A CA 1
ATOM 640 C C . THR A 1 83 ? -16.536 2.579 11.934 1.00 68.00 83 THR A C 1
ATOM 642 O O . THR A 1 83 ? -16.355 1.583 11.244 1.00 68.00 83 THR A O 1
ATOM 645 N N . ASP A 1 84 ? -17.270 2.551 13.054 1.00 57.53 84 ASP A N 1
ATOM 646 C CA . ASP A 1 84 ? -17.976 1.355 13.565 1.00 57.53 84 ASP A CA 1
ATOM 647 C C . ASP A 1 84 ? -19.093 0.847 12.619 1.00 57.53 84 ASP A C 1
ATOM 649 O O . ASP A 1 84 ? -19.883 -0.025 12.971 1.00 57.53 84 ASP A O 1
ATOM 653 N N . PHE A 1 85 ? -19.191 1.386 11.397 1.00 50.16 85 PHE A N 1
ATOM 654 C CA . PHE A 1 85 ? -20.174 0.968 10.396 1.00 50.16 85 PHE A CA 1
ATOM 655 C C . PHE A 1 85 ? -19.979 -0.482 9.942 1.00 50.16 85 PHE A C 1
ATOM 657 O O . PHE A 1 85 ? -20.947 -1.113 9.519 1.00 50.16 85 PHE A O 1
ATOM 664 N N . ILE A 1 86 ? -18.764 -1.034 10.043 1.00 54.97 86 ILE A N 1
ATOM 665 C CA . ILE A 1 86 ? -18.568 -2.474 9.897 1.00 54.97 86 ILE A CA 1
ATOM 666 C C . ILE A 1 86 ? -18.654 -3.119 11.282 1.00 54.97 86 ILE A C 1
ATOM 668 O O . ILE A 1 86 ? -17.668 -3.288 11.983 1.00 54.97 86 ILE A O 1
ATOM 672 N N . SER A 1 87 ? -19.855 -3.572 11.636 1.00 53.19 87 SER A N 1
ATOM 673 C CA . SER A 1 87 ? -20.097 -4.443 12.797 1.00 53.19 87 SER A CA 1
ATOM 674 C C . SER A 1 87 ? -19.508 -5.863 12.618 1.00 53.19 87 SER A C 1
ATOM 676 O O . SER A 1 87 ? -19.768 -6.768 13.408 1.00 53.19 87 SER A O 1
ATOM 678 N N . ALA A 1 88 ? -18.727 -6.098 11.553 1.00 62.00 88 ALA A N 1
ATOM 679 C CA . ALA A 1 88 ? -18.061 -7.373 11.319 1.00 62.00 88 ALA A CA 1
ATOM 680 C C . ALA A 1 88 ? -16.769 -7.454 12.151 1.00 62.00 88 ALA A C 1
ATOM 682 O O . ALA A 1 88 ? -16.031 -6.474 12.245 1.00 62.00 88 ALA A O 1
ATOM 683 N N . PRO A 1 89 ? -16.442 -8.624 12.725 1.00 76.69 89 PRO A N 1
ATOM 684 C CA . PRO A 1 89 ? -15.244 -8.775 13.539 1.00 76.69 89 PRO A CA 1
ATOM 685 C C . PRO A 1 89 ? -13.990 -8.470 12.710 1.00 76.69 89 PRO A C 1
ATOM 687 O O . PRO A 1 89 ? -13.823 -9.021 11.619 1.00 76.69 89 PRO A O 1
ATOM 690 N N . HIS A 1 90 ? -13.073 -7.656 13.247 1.00 78.38 90 HIS A N 1
ATOM 691 C CA . HIS A 1 90 ? -11.824 -7.254 12.575 1.00 78.38 90 HIS A CA 1
ATOM 692 C C . HIS A 1 90 ? -11.035 -8.442 11.991 1.00 78.38 90 HIS A C 1
ATOM 694 O O . HIS A 1 90 ? -10.401 -8.330 10.942 1.00 78.38 90 HIS A O 1
ATOM 700 N N . SER A 1 91 ? -11.108 -9.612 12.636 1.00 84.31 91 SER A N 1
ATOM 701 C CA . SER A 1 91 ? -10.491 -10.850 12.148 1.00 84.31 91 SER A CA 1
ATOM 702 C C . SER A 1 91 ? -11.075 -11.331 10.815 1.00 84.31 91 SER A C 1
ATOM 704 O O . SER A 1 91 ? -10.326 -11.821 9.970 1.00 84.31 91 SER A O 1
ATOM 706 N N . LEU A 1 92 ? -12.385 -11.177 10.597 1.00 85.31 92 LEU A N 1
ATOM 707 C CA . LEU A 1 92 ? -13.060 -11.570 9.359 1.00 85.31 92 LEU A CA 1
ATOM 708 C C . LEU A 1 92 ? -12.737 -10.603 8.221 1.00 85.31 92 LEU A C 1
ATOM 710 O O . LEU A 1 92 ? -12.441 -11.057 7.118 1.00 85.31 92 LEU A O 1
ATOM 714 N N . LEU A 1 93 ? -12.712 -9.292 8.484 1.00 86.56 93 LEU A N 1
ATOM 715 C CA . LEU A 1 93 ? -12.277 -8.306 7.489 1.00 86.56 93 LEU A CA 1
ATOM 716 C C . LEU A 1 93 ? -10.824 -8.533 7.067 1.00 86.56 93 LEU A C 1
ATOM 718 O O . LEU A 1 93 ? -10.524 -8.599 5.874 1.00 86.56 93 LEU A O 1
ATOM 722 N N . TYR A 1 94 ? -9.928 -8.712 8.039 1.00 88.50 94 TYR A N 1
ATOM 723 C CA . TYR A 1 94 ? -8.529 -9.022 7.766 1.00 88.50 94 TYR A CA 1
ATOM 724 C C . TYR A 1 94 ? -8.397 -10.305 6.936 1.00 88.50 94 TYR A C 1
ATOM 726 O O . TYR A 1 94 ? -7.691 -10.318 5.926 1.00 88.50 94 TYR A O 1
ATOM 734 N N . PHE A 1 95 ? -9.114 -11.368 7.312 1.00 89.31 95 PHE A N 1
ATOM 735 C CA . PHE A 1 95 ? -9.131 -12.621 6.561 1.00 89.31 95 PHE A CA 1
ATOM 736 C C . PHE A 1 95 ? -9.656 -12.434 5.130 1.00 89.31 95 PHE A C 1
ATOM 738 O O . PHE A 1 95 ? -9.021 -12.904 4.187 1.00 89.31 95 PHE A O 1
ATOM 745 N N . GLY A 1 96 ? -10.744 -11.684 4.946 1.00 89.50 96 GLY A N 1
ATOM 746 C CA . GLY A 1 96 ? -11.308 -11.374 3.632 1.00 89.50 96 GLY A CA 1
ATOM 747 C C . GLY A 1 96 ? -10.316 -10.649 2.720 1.00 89.50 96 GLY A C 1
ATOM 748 O O . GLY A 1 96 ? -10.126 -11.052 1.573 1.00 89.50 96 GLY A O 1
ATOM 749 N N . ILE A 1 97 ? -9.604 -9.644 3.239 1.00 89.88 97 ILE A N 1
ATOM 750 C CA . ILE A 1 97 ? -8.574 -8.912 2.481 1.00 89.88 97 ILE A CA 1
ATOM 751 C C . ILE A 1 97 ? -7.398 -9.832 2.125 1.00 89.88 97 ILE A C 1
ATOM 753 O O . ILE A 1 97 ? -6.883 -9.776 1.008 1.00 89.88 97 ILE A O 1
ATOM 757 N N . VAL A 1 98 ? -6.977 -10.710 3.039 1.00 92.00 98 VAL A N 1
ATOM 758 C CA . VAL A 1 98 ? -5.922 -11.697 2.760 1.00 92.00 98 VAL A CA 1
ATOM 759 C C . VAL A 1 98 ? -6.341 -12.650 1.641 1.00 92.00 98 VAL A C 1
ATOM 761 O O . VAL A 1 98 ? -5.566 -12.854 0.703 1.00 92.00 98 VAL A O 1
ATOM 764 N N . VAL A 1 99 ? -7.552 -13.207 1.708 1.00 91.31 99 VAL A N 1
ATOM 765 C CA . VAL A 1 99 ? -8.088 -14.101 0.669 1.00 91.31 99 VAL A CA 1
ATOM 766 C C . VAL A 1 99 ? -8.166 -13.373 -0.670 1.00 91.31 99 VAL A C 1
ATOM 768 O O . VAL A 1 99 ? -7.716 -13.917 -1.676 1.00 91.31 99 VAL A O 1
ATOM 771 N N . PHE A 1 100 ? -8.629 -12.123 -0.679 1.00 87.81 100 PHE A N 1
ATOM 772 C CA . PHE A 1 100 ? -8.666 -11.278 -1.870 1.00 87.81 100 PHE A CA 1
ATOM 773 C C . PHE A 1 100 ? -7.266 -11.101 -2.482 1.00 87.81 100 PHE A C 1
ATOM 775 O O . PHE A 1 100 ? -7.053 -11.412 -3.651 1.00 87.81 100 PHE A O 1
ATOM 782 N N . PHE A 1 101 ? -6.264 -10.693 -1.699 1.00 88.62 101 PHE A N 1
ATOM 783 C CA . PHE A 1 101 ? -4.892 -10.517 -2.198 1.00 88.62 101 PHE A CA 1
ATOM 784 C C . PHE A 1 101 ? -4.303 -11.809 -2.772 1.00 88.62 101 PHE A C 1
ATOM 786 O O . PHE A 1 101 ? -3.647 -11.788 -3.817 1.00 88.62 101 PHE A O 1
ATOM 793 N N . VAL A 1 102 ? -4.536 -12.939 -2.103 1.00 90.25 102 VAL A N 1
ATOM 794 C CA . VAL A 1 102 ? -4.088 -14.251 -2.580 1.00 90.25 102 VAL A CA 1
ATOM 795 C C . VAL A 1 102 ? -4.806 -14.626 -3.877 1.00 90.25 102 VAL A C 1
ATOM 797 O O . VAL A 1 102 ? -4.136 -15.023 -4.830 1.00 90.25 102 VAL A O 1
ATOM 800 N N . TYR A 1 103 ? -6.124 -14.435 -3.950 1.00 87.88 103 TYR A N 1
ATOM 801 C CA . TYR A 1 103 ? -6.933 -14.718 -5.135 1.00 87.88 103 TYR A CA 1
ATOM 802 C C . TYR A 1 103 ? -6.452 -13.933 -6.357 1.00 87.88 103 TYR A C 1
ATOM 804 O O . TYR A 1 103 ? -6.141 -14.530 -7.389 1.00 87.88 103 TYR A O 1
ATOM 812 N N . PHE A 1 104 ? -6.312 -12.610 -6.248 1.00 84.06 104 PHE A N 1
ATOM 813 C CA . PHE A 1 104 ? -5.852 -11.801 -7.377 1.00 84.06 104 PHE A CA 1
ATOM 814 C C . PHE A 1 104 ? -4.407 -12.107 -7.757 1.00 84.06 104 PHE A C 1
ATOM 816 O O . PHE A 1 104 ? -4.060 -12.081 -8.939 1.00 84.06 104 PHE A O 1
ATOM 823 N N . LYS A 1 105 ? -3.555 -12.443 -6.782 1.00 85.31 105 LYS A N 1
ATOM 824 C CA . LYS A 1 105 ? -2.180 -12.829 -7.085 1.00 85.31 105 LYS A CA 1
ATOM 825 C C . LYS A 1 105 ? -2.116 -14.141 -7.861 1.00 85.31 105 LYS A C 1
ATOM 827 O O . LYS A 1 105 ? -1.355 -14.217 -8.822 1.00 85.31 105 LYS A O 1
ATOM 832 N N . ILE A 1 106 ? -2.897 -15.143 -7.461 1.00 84.81 106 ILE A N 1
ATOM 833 C CA . ILE A 1 106 ? -2.997 -16.418 -8.181 1.00 84.81 106 ILE A CA 1
ATOM 834 C C . ILE A 1 106 ? -3.593 -16.179 -9.568 1.00 84.81 106 ILE A C 1
ATOM 836 O O . ILE A 1 106 ? -3.027 -16.648 -10.547 1.00 84.81 106 ILE A O 1
ATOM 840 N N . SER A 1 107 ? -4.649 -15.371 -9.667 1.00 81.69 107 SER A N 1
ATOM 841 C CA . SER A 1 107 ? -5.295 -15.030 -10.940 1.00 81.69 107 SER A CA 1
ATOM 842 C C . SER A 1 107 ? -4.329 -14.351 -11.918 1.00 81.69 107 SER A C 1
ATOM 844 O O . SER A 1 107 ? -4.275 -14.725 -13.083 1.00 81.69 107 SER A O 1
ATOM 846 N N . SER A 1 108 ? -3.507 -13.408 -11.445 1.00 81.25 108 SER A N 1
ATOM 847 C CA . SER A 1 108 ? -2.483 -12.738 -12.262 1.00 81.25 108 SER A CA 1
ATOM 848 C C . SER A 1 108 ? -1.391 -13.700 -12.748 1.00 81.25 108 SER A C 1
ATOM 850 O O . SER A 1 108 ? -0.925 -13.578 -13.877 1.00 81.25 108 SER A O 1
ATOM 852 N N . ILE A 1 109 ? -0.999 -14.680 -11.926 1.00 82.81 109 ILE A N 1
ATOM 853 C CA . ILE A 1 109 ? -0.008 -15.694 -12.319 1.00 82.81 109 ILE A CA 1
ATOM 854 C C . ILE A 1 109 ? -0.608 -16.685 -13.323 1.00 82.81 109 ILE A C 1
ATOM 856 O O . ILE A 1 109 ? 0.060 -17.048 -14.285 1.00 82.81 109 ILE A O 1
ATOM 860 N N . LEU A 1 110 ? -1.848 -17.124 -13.099 1.00 79.88 110 LEU A N 1
ATOM 861 C CA . LEU A 1 110 ? -2.481 -18.194 -13.869 1.00 79.88 110 LEU A CA 1
ATOM 862 C C . LEU A 1 110 ? -2.985 -17.717 -15.239 1.00 79.88 110 LEU A C 1
ATOM 864 O O . LEU A 1 110 ? -2.857 -18.436 -16.222 1.00 79.88 110 LEU A O 1
ATOM 868 N N . LEU A 1 111 ? -3.550 -16.507 -15.303 1.00 71.69 111 LEU A N 1
ATOM 869 C CA . LEU A 1 111 ? -4.139 -15.944 -16.523 1.00 71.69 111 LEU A CA 1
ATOM 870 C C . LEU A 1 111 ? -3.159 -15.059 -17.306 1.00 71.69 111 LEU A C 1
ATOM 872 O O . LEU A 1 111 ? -3.487 -14.610 -18.399 1.00 71.69 111 LEU A O 1
ATOM 876 N N . GLY A 1 112 ? -1.984 -14.749 -16.745 1.00 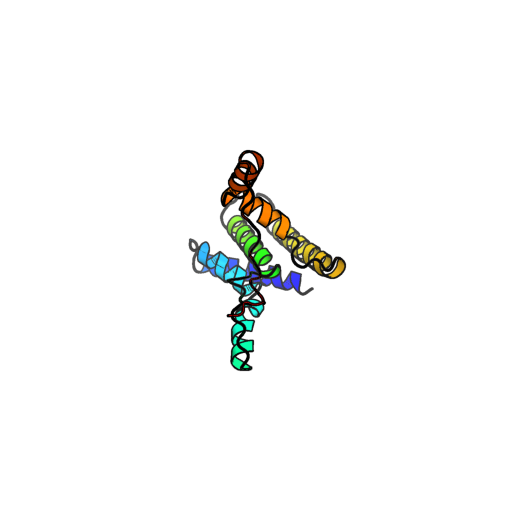66.00 112 GLY A N 1
ATOM 877 C CA . GLY A 1 112 ? -1.006 -13.842 -17.360 1.00 66.00 112 GLY A CA 1
ATOM 878 C C . GLY A 1 112 ? -1.501 -12.400 -17.540 1.00 66.00 112 GLY A C 1
ATOM 879 O O . GLY A 1 112 ? -0.822 -11.585 -18.161 1.00 66.00 112 GLY A O 1
ATOM 880 N N . ILE A 1 113 ? -2.680 -12.064 -17.005 1.00 66.06 113 ILE A N 1
ATOM 881 C CA . ILE A 1 113 ? -3.277 -10.734 -17.118 1.00 66.06 113 ILE A CA 1
ATOM 882 C C . ILE A 1 113 ? -2.533 -9.786 -16.174 1.00 66.06 113 ILE A C 1
ATOM 884 O O . ILE A 1 113 ? -2.432 -10.025 -14.966 1.00 66.06 113 ILE A O 1
ATOM 888 N N . HIS A 1 114 ? -2.017 -8.701 -16.751 1.00 58.78 114 HIS A N 1
ATOM 889 C CA . HIS A 1 114 ? -1.154 -7.743 -16.065 1.00 58.78 114 HIS A CA 1
ATOM 890 C C . HIS A 1 114 ? -1.910 -6.891 -15.025 1.00 58.78 114 HIS A C 1
ATOM 892 O O . HIS A 1 114 ? -1.349 -6.593 -13.974 1.00 58.78 114 HIS A O 1
ATOM 898 N N . ASP A 1 115 ? -3.194 -6.570 -15.263 1.00 65.25 115 ASP A N 1
ATOM 899 C CA . ASP A 1 115 ? -3.995 -5.707 -14.379 1.00 65.25 115 ASP A CA 1
ATOM 900 C C . ASP A 1 115 ? -5.489 -6.096 -14.312 1.00 65.25 115 ASP A C 1
ATOM 902 O O . ASP A 1 115 ? -6.301 -5.630 -15.112 1.00 65.25 115 ASP A O 1
ATOM 906 N N . PRO A 1 116 ? -5.912 -6.888 -13.311 1.00 66.75 116 PRO A N 1
ATOM 907 C CA . PRO A 1 116 ? -7.322 -7.240 -13.114 1.00 66.75 116 PRO A CA 1
ATOM 908 C C . PRO A 1 116 ? -8.200 -6.063 -12.635 1.00 66.75 116 PRO A C 1
ATOM 910 O O . PRO A 1 116 ? -9.422 -6.177 -12.636 1.00 66.75 116 PRO A O 1
ATOM 913 N N . PHE A 1 117 ? -7.603 -4.922 -12.258 1.00 68.31 117 PHE A N 1
ATOM 914 C CA . PHE A 1 117 ? -8.325 -3.681 -11.933 1.00 68.31 117 PHE A CA 1
ATOM 915 C C . PHE A 1 117 ? -8.508 -2.722 -13.119 1.00 68.31 117 PHE A C 1
ATOM 917 O O . PHE A 1 117 ? -9.279 -1.772 -13.003 1.00 68.31 117 PHE A O 1
ATOM 924 N N . ALA A 1 118 ? -7.855 -2.970 -14.259 1.00 72.88 118 ALA A N 1
ATOM 925 C CA . ALA A 1 118 ? -7.956 -2.123 -15.448 1.00 72.88 118 ALA A CA 1
ATOM 926 C C . ALA A 1 118 ? -9.400 -1.845 -15.926 1.00 72.88 118 ALA A C 1
ATOM 928 O O . ALA A 1 118 ? -9.704 -0.688 -16.215 1.00 72.88 118 ALA A O 1
ATOM 929 N N . PRO A 1 119 ? -10.329 -2.826 -15.979 1.00 69.25 119 PRO A N 1
ATOM 930 C CA . PRO A 1 119 ? -11.702 -2.532 -16.394 1.00 69.25 119 PRO A CA 1
ATOM 931 C C . PRO A 1 119 ? -12.438 -1.622 -15.401 1.00 69.25 119 PRO A C 1
ATOM 933 O O . PRO A 1 119 ? -13.179 -0.739 -15.822 1.00 69.25 119 PRO A O 1
ATOM 936 N N . PHE A 1 120 ? -12.203 -1.781 -14.094 1.00 74.38 120 PHE A N 1
ATOM 937 C CA . PHE A 1 120 ? -12.803 -0.914 -13.075 1.00 74.38 120 PHE A CA 1
ATOM 938 C C . PHE A 1 120 ? -12.286 0.523 -13.174 1.00 74.38 120 PHE A C 1
ATOM 940 O O . PHE A 1 120 ? -13.066 1.468 -13.077 1.00 74.38 120 PHE A O 1
ATOM 947 N N . GLU A 1 121 ? -10.986 0.693 -13.408 1.00 74.56 121 GLU A N 1
ATOM 948 C CA . GLU A 1 121 ? -10.362 2.004 -13.595 1.00 74.56 121 GLU A CA 1
ATOM 949 C C . GLU A 1 121 ? -10.876 2.703 -14.856 1.00 74.56 121 GLU A C 1
ATOM 951 O O . GLU A 1 121 ? -11.208 3.885 -14.807 1.00 74.56 121 GLU A O 1
ATOM 956 N N . ASN A 1 122 ? -11.041 1.964 -15.957 1.00 74.25 122 ASN A N 1
ATOM 957 C CA . ASN A 1 122 ? -11.608 2.504 -17.192 1.00 74.25 122 ASN A CA 1
ATOM 958 C C . ASN A 1 122 ? -13.061 2.959 -17.009 1.00 74.25 122 ASN A C 1
ATOM 960 O O . ASN A 1 122 ? -13.437 4.008 -17.527 1.00 74.25 122 ASN A O 1
ATOM 964 N N . ILE A 1 123 ? -13.867 2.216 -16.244 1.00 74.88 123 ILE A N 1
ATOM 965 C CA . ILE A 1 123 ? -15.242 2.618 -15.916 1.00 74.88 123 ILE A CA 1
ATOM 966 C C . ILE A 1 123 ? -15.241 3.863 -15.020 1.00 74.88 123 ILE A C 1
ATOM 968 O O . ILE A 1 123 ? -16.003 4.793 -15.269 1.00 74.88 123 ILE A O 1
ATOM 972 N N . PHE A 1 124 ? -14.370 3.921 -14.009 1.00 75.12 124 PHE A N 1
ATOM 973 C CA . PHE A 1 124 ? -14.244 5.091 -13.136 1.00 75.12 124 PHE A CA 1
ATOM 974 C C . PHE A 1 124 ? -13.803 6.341 -13.913 1.00 75.12 124 PHE A C 1
ATOM 976 O O . PHE A 1 124 ? -14.384 7.413 -13.751 1.00 75.12 124 PHE A O 1
ATOM 983 N N . CYS A 1 125 ? -12.823 6.194 -14.805 1.00 68.69 125 CYS A N 1
ATOM 984 C CA . CYS A 1 125 ? -12.352 7.258 -15.686 1.00 68.69 125 CYS A CA 1
ATOM 985 C C . CYS A 1 125 ? -13.458 7.714 -16.652 1.00 68.69 125 CYS A C 1
ATOM 987 O O . CYS A 1 125 ? -13.689 8.914 -16.812 1.00 68.69 125 CYS A O 1
ATOM 989 N N . ALA A 1 126 ? -14.220 6.773 -17.220 1.00 72.06 126 ALA A N 1
ATOM 990 C CA . ALA A 1 126 ? -15.382 7.100 -18.039 1.00 72.06 126 ALA A CA 1
ATOM 991 C C . ALA A 1 126 ? -16.436 7.888 -17.248 1.00 72.06 126 ALA A C 1
ATOM 993 O O . ALA A 1 126 ? -16.967 8.874 -17.755 1.00 72.06 126 ALA A O 1
ATOM 994 N N . LEU A 1 127 ? -16.700 7.498 -16.001 1.00 74.62 127 LEU A N 1
ATOM 995 C CA . LEU A 1 127 ? -17.745 8.093 -15.175 1.00 74.62 127 LEU A CA 1
ATOM 996 C C . LEU A 1 127 ? -17.380 9.490 -14.643 1.00 74.62 127 LEU A C 1
ATOM 998 O O . LEU A 1 127 ? -18.224 10.379 -14.665 1.00 74.62 127 LEU A O 1
ATOM 1002 N N . PHE A 1 128 ? -16.143 9.695 -14.180 1.00 66.94 128 PHE A N 1
ATOM 1003 C CA . PHE A 1 128 ? -15.743 10.920 -13.470 1.00 66.94 128 PHE A CA 1
ATOM 1004 C C . PHE A 1 128 ? -14.874 11.883 -14.286 1.00 66.94 128 PHE A C 1
ATOM 1006 O O . PHE A 1 128 ? -14.947 13.088 -14.065 1.00 66.94 128 PHE A O 1
ATOM 1013 N N . MET A 1 129 ? -14.064 11.392 -15.231 1.00 67.38 129 MET A N 1
ATOM 1014 C CA . MET A 1 129 ? -13.167 12.229 -16.053 1.00 67.38 129 MET A CA 1
ATOM 1015 C C . MET A 1 129 ? -13.748 12.540 -17.439 1.00 67.38 129 MET A C 1
ATOM 1017 O O . MET A 1 129 ? -13.042 13.022 -18.320 1.00 67.38 129 MET A O 1
ATOM 1021 N N . GLY A 1 130 ? -15.047 12.291 -17.631 1.00 61.28 130 GLY A N 1
ATOM 1022 C CA . GLY A 1 130 ? -15.768 12.693 -18.835 1.00 61.28 130 GLY A CA 1
ATOM 1023 C C . GLY A 1 130 ? -15.648 11.728 -20.013 1.00 61.28 130 GLY A C 1
ATOM 1024 O O . GLY A 1 130 ? -16.098 12.076 -21.096 1.00 61.28 130 GLY A O 1
ATOM 1025 N N . GLY A 1 131 ? -15.121 10.510 -19.842 1.00 66.88 131 GLY A N 1
ATOM 1026 C CA . GLY A 1 131 ? -15.101 9.521 -20.931 1.00 66.88 131 GLY A CA 1
ATOM 1027 C C . GLY A 1 131 ? -16.503 9.091 -21.388 1.00 66.88 131 GLY A C 1
ATOM 1028 O O . GLY A 1 131 ? -16.687 8.791 -22.562 1.00 66.88 131 GLY A O 1
ATOM 1029 N N . LEU A 1 132 ? -17.515 9.142 -20.512 1.00 63.19 132 LEU A N 1
ATOM 1030 C CA . LEU A 1 132 ? -18.921 8.967 -20.894 1.00 63.19 132 LEU A CA 1
ATOM 1031 C C . LEU A 1 132 ? -19.430 10.167 -21.708 1.00 63.19 132 LEU A C 1
ATOM 1033 O O . LEU A 1 132 ? -20.135 9.980 -22.691 1.00 63.19 132 LEU A O 1
ATOM 1037 N N . ALA A 1 133 ? -19.040 11.391 -21.339 1.00 61.47 133 ALA A N 1
ATOM 1038 C CA . ALA A 1 133 ? -19.399 12.607 -22.068 1.00 61.47 133 ALA A CA 1
ATOM 1039 C C . ALA A 1 133 ? -18.700 12.683 -23.438 1.00 61.47 133 ALA A C 1
ATOM 1041 O O . ALA A 1 133 ? -19.337 13.064 -24.416 1.00 61.47 133 ALA A O 1
ATOM 1042 N N . ASP A 1 134 ? -17.439 12.252 -23.541 1.00 66.69 134 ASP A N 1
ATOM 1043 C CA . ASP A 1 134 ? -16.693 12.146 -24.802 1.00 66.69 134 ASP A CA 1
ATOM 1044 C C . ASP A 1 134 ? -17.228 10.995 -25.672 1.00 66.69 134 ASP A C 1
ATOM 1046 O O . ASP A 1 134 ? -17.404 11.162 -26.875 1.00 66.69 134 ASP A O 1
ATOM 1050 N N . ALA A 1 135 ? -17.599 9.852 -25.080 1.00 64.56 135 ALA A N 1
ATOM 1051 C CA . ALA A 1 135 ? -18.234 8.745 -25.803 1.00 64.56 135 ALA A CA 1
ATOM 1052 C C . ALA A 1 135 ? -19.637 9.105 -26.323 1.00 64.56 135 ALA A C 1
ATOM 1054 O O . ALA A 1 135 ? -19.969 8.769 -27.458 1.00 64.56 135 ALA A O 1
ATOM 1055 N N . ILE A 1 136 ? -20.441 9.830 -25.537 1.00 64.94 136 ILE A N 1
ATOM 1056 C CA . ILE A 1 136 ? -21.753 10.348 -25.957 1.00 64.94 136 ILE A CA 1
ATOM 1057 C C . ILE A 1 136 ? -21.573 11.446 -27.016 1.00 64.94 136 ILE A C 1
ATOM 1059 O O . ILE A 1 136 ? -22.262 11.424 -28.031 1.00 64.94 136 ILE A O 1
ATOM 1063 N N . THR A 1 137 ? -20.602 12.350 -26.860 1.00 65.69 137 THR A N 1
ATOM 1064 C CA . THR A 1 137 ? -20.285 13.379 -27.870 1.00 65.69 137 THR A CA 1
ATOM 1065 C C . THR A 1 137 ? -19.786 12.758 -29.176 1.00 65.69 137 THR A C 1
ATOM 1067 O O . THR A 1 137 ? -20.152 13.234 -30.242 1.00 65.69 137 THR A O 1
ATOM 1070 N N . ARG A 1 138 ? -19.028 11.657 -29.136 1.00 66.50 138 ARG A N 1
ATOM 1071 C CA . ARG A 1 138 ? -18.618 10.895 -30.331 1.00 66.50 138 ARG A CA 1
ATOM 1072 C C . ARG A 1 138 ? -19.759 10.094 -30.963 1.00 66.50 138 ARG A C 1
ATOM 1074 O O . ARG A 1 138 ? -19.756 9.902 -32.174 1.00 66.50 138 ARG A O 1
ATOM 1081 N N . ALA A 1 139 ? -20.718 9.619 -30.167 1.00 65.19 139 ALA A N 1
ATOM 1082 C CA . ALA A 1 139 ? -21.871 8.862 -30.656 1.00 65.19 139 ALA A CA 1
ATOM 1083 C C . ALA A 1 139 ? -22.972 9.761 -31.252 1.00 65.19 139 ALA A C 1
ATOM 1085 O O . ALA A 1 139 ? -23.628 9.361 -32.210 1.00 65.19 139 ALA A O 1
ATOM 1086 N N . PHE A 1 140 ? -23.159 10.973 -30.718 1.00 68.62 140 PHE A N 1
ATOM 1087 C CA . PHE A 1 140 ? -24.147 11.951 -31.197 1.00 68.62 140 PHE A CA 1
ATOM 1088 C C . PHE A 1 140 ? -23.546 13.051 -32.094 1.00 68.62 140 PHE A C 1
ATOM 1090 O O . PHE A 1 140 ? -24.278 13.704 -32.835 1.00 68.62 140 PHE A O 1
ATOM 1097 N N . GLY A 1 141 ? -22.227 13.257 -32.058 1.00 56.22 141 GLY A N 1
ATOM 1098 C CA . GLY A 1 141 ? -21.489 14.237 -32.853 1.00 56.22 141 GLY A CA 1
ATOM 1099 C C . GLY A 1 141 ? -20.670 13.562 -33.948 1.00 56.22 141 GLY A C 1
ATOM 1100 O O . GLY A 1 141 ? -19.544 13.115 -33.746 1.00 56.22 141 GLY A O 1
ATOM 1101 N N . SER A 1 142 ? -21.223 13.516 -35.151 1.00 52.84 142 SER A N 1
ATOM 1102 C CA . SER A 1 142 ? -20.534 13.081 -36.361 1.00 52.84 142 SER A CA 1
ATOM 1103 C C . SER A 1 142 ? -19.333 13.981 -36.710 1.00 52.84 142 SER A C 1
ATOM 1105 O O . SER A 1 142 ? -19.523 15.019 -37.344 1.00 52.84 142 SER A O 1
ATOM 1107 N N . LYS A 1 143 ? -18.103 13.568 -36.359 1.00 38.44 143 LYS A N 1
ATOM 1108 C CA . LYS A 1 143 ? -16.871 13.730 -37.174 1.00 38.44 143 LYS A CA 1
ATOM 1109 C C . LYS A 1 143 ? -15.666 12.996 -36.544 1.00 38.44 143 LYS A C 1
ATOM 1111 O O . LYS A 1 143 ? -15.391 13.223 -35.369 1.00 38.44 143 LYS A O 1
ATOM 1116 N N . PRO A 1 144 ? -14.901 12.176 -37.291 1.00 44.00 144 PRO A N 1
ATOM 1117 C CA . PRO A 1 144 ? -13.644 11.619 -36.791 1.00 44.00 144 PRO A CA 1
ATOM 1118 C C . PRO A 1 144 ? -12.539 12.695 -36.825 1.00 44.00 144 PRO A C 1
ATOM 1120 O O . PRO A 1 144 ? -12.457 13.432 -37.814 1.00 44.00 144 PRO A O 1
ATOM 1123 N N . PRO A 1 145 ? -11.660 12.806 -35.812 1.00 43.00 145 PRO A N 1
ATOM 1124 C CA . PRO A 1 145 ? -10.384 13.477 -35.990 1.00 43.00 145 PRO A CA 1
ATOM 1125 C C . PRO A 1 145 ? -9.431 12.514 -36.703 1.00 43.00 145 PRO A C 1
ATOM 1127 O O . PRO A 1 145 ? -9.303 11.352 -36.322 1.00 43.00 145 PRO A O 1
ATOM 1130 N N . GLY A 1 146 ? -8.824 13.013 -37.778 1.00 39.75 146 GLY A N 1
ATOM 1131 C CA . GLY A 1 146 ? -7.943 12.261 -38.658 1.00 39.75 146 GLY A CA 1
ATOM 1132 C C . GLY A 1 146 ? -6.758 11.619 -37.944 1.00 39.75 146 GLY A C 1
ATOM 1133 O O . GLY A 1 146 ? -6.242 12.131 -36.949 1.00 39.75 146 GLY A O 1
ATOM 1134 N N . ASP A 1 147 ? -6.340 10.494 -38.515 1.00 38.34 147 ASP A N 1
ATOM 1135 C CA . ASP A 1 147 ? -5.124 9.768 -38.187 1.00 38.34 147 ASP A CA 1
ATOM 1136 C C . ASP A 1 147 ? -3.904 10.699 -38.058 1.00 38.34 147 ASP A C 1
ATOM 1138 O O . ASP A 1 147 ? -3.769 11.661 -38.827 1.00 38.34 147 ASP A O 1
ATOM 1142 N N . PRO A 1 148 ? -2.954 10.406 -37.151 1.00 36.50 148 PRO A N 1
ATOM 1143 C CA . PRO A 1 148 ? -1.667 11.076 -37.165 1.00 36.50 148 PRO A CA 1
ATOM 1144 C C . PRO A 1 148 ? -0.946 10.702 -38.466 1.00 36.50 148 PRO A C 1
ATOM 1146 O O . PRO A 1 148 ? -0.504 9.566 -38.651 1.00 36.50 148 PRO A O 1
ATOM 1149 N N . LYS A 1 149 ? -0.836 11.667 -39.384 1.00 31.02 149 LYS A N 1
ATOM 1150 C CA . LYS A 1 149 ? -0.004 11.559 -40.584 1.00 31.02 149 LYS A CA 1
ATOM 1151 C C . LYS A 1 149 ? 1.423 11.175 -40.182 1.00 31.02 149 LYS A C 1
ATOM 1153 O O . LYS A 1 149 ? 2.157 11.961 -39.589 1.00 31.02 149 LYS A O 1
ATOM 1158 N N . LYS A 1 150 ? 1.814 9.954 -40.552 1.00 35.25 150 LYS A N 1
ATOM 1159 C CA . LYS A 1 150 ? 3.200 9.597 -40.865 1.00 35.25 150 LYS A CA 1
ATOM 1160 C C . LYS A 1 150 ? 3.613 10.427 -42.084 1.00 35.25 150 LYS A C 1
ATOM 1162 O O . LYS A 1 150 ? 3.348 10.010 -43.206 1.00 35.25 150 LYS A O 1
ATOM 1167 N N . ASP A 1 151 ? 4.256 11.569 -41.881 1.00 30.19 151 ASP A N 1
ATOM 1168 C CA . ASP A 1 151 ? 4.984 12.229 -42.966 1.00 30.19 151 ASP A CA 1
ATOM 1169 C C . ASP A 1 151 ? 6.401 11.647 -43.014 1.00 30.19 151 ASP A C 1
ATOM 1171 O O . ASP A 1 151 ? 7.331 12.096 -42.346 1.00 30.19 151 ASP A O 1
ATOM 1175 N N . GLY A 1 152 ? 6.518 10.563 -43.781 1.00 31.08 152 GLY A N 1
ATOM 1176 C CA . GLY A 1 152 ? 7.771 10.010 -44.262 1.00 31.08 152 GLY A CA 1
ATOM 1177 C C . GLY A 1 152 ? 7.738 9.936 -45.787 1.00 31.08 152 GLY A C 1
ATOM 1178 O O . GLY A 1 152 ? 6.924 9.207 -46.343 1.00 31.08 152 GLY A O 1
ATOM 1179 N N . ASP A 1 153 ? 8.686 10.652 -46.390 1.00 29.31 153 ASP A N 1
ATOM 1180 C CA . ASP A 1 153 ? 9.296 10.428 -47.705 1.00 29.31 153 ASP A CA 1
ATOM 1181 C C . ASP A 1 153 ? 8.574 10.894 -48.994 1.00 29.31 153 ASP A C 1
ATOM 1183 O O . ASP A 1 153 ? 7.445 10.518 -49.298 1.00 29.31 153 ASP A O 1
ATOM 1187 N N . GLY A 1 154 ? 9.328 11.641 -49.817 1.00 31.56 154 GLY A N 1
ATOM 1188 C CA . GLY A 1 154 ? 9.246 11.528 -51.277 1.00 31.56 154 GLY A CA 1
ATOM 1189 C C . GLY A 1 154 ? 8.878 12.764 -52.119 1.00 31.56 154 GLY A C 1
ATOM 1190 O O . GLY A 1 154 ? 7.722 12.950 -52.476 1.00 31.56 154 GLY A O 1
ATOM 1191 N N . LYS A 1 155 ? 9.924 13.432 -52.641 1.00 35.94 155 LYS A N 1
ATOM 1192 C CA . LYS A 1 155 ? 10.053 14.026 -54.002 1.00 35.94 155 LYS A CA 1
ATOM 1193 C C . LYS A 1 155 ? 9.268 15.294 -54.403 1.00 35.94 155 LYS A C 1
ATOM 1195 O O . LYS A 1 155 ? 8.058 15.263 -54.586 1.00 35.94 155 LYS A O 1
ATOM 1200 N N . LYS A 1 156 ? 10.036 16.306 -54.842 1.00 33.38 156 LYS A N 1
ATOM 1201 C CA . LYS A 1 156 ? 9.971 17.003 -56.160 1.00 33.38 156 LYS A CA 1
ATOM 1202 C C . LYS A 1 156 ? 11.234 17.882 -56.276 1.00 33.38 156 LYS A C 1
ATOM 1204 O O . LYS A 1 156 ? 11.503 18.634 -55.354 1.00 33.38 156 LYS A O 1
ATOM 1209 N N . LYS A 1 157 ? 12.189 17.616 -57.181 1.00 33.75 157 LYS A N 1
ATOM 1210 C CA . LYS A 1 157 ? 12.201 17.996 -58.611 1.00 33.75 157 LYS A CA 1
ATOM 1211 C C . LYS A 1 157 ? 11.728 19.436 -58.825 1.00 33.75 157 LYS A C 1
ATOM 1213 O O . LYS A 1 157 ? 10.523 19.631 -58.928 1.00 33.75 157 LYS A O 1
ATOM 1218 N N . GLU A 1 158 ? 12.680 20.358 -58.912 1.00 33.59 158 GLU A N 1
ATOM 1219 C CA . GLU A 1 158 ? 12.979 21.211 -60.078 1.00 33.59 158 GLU A CA 1
ATOM 1220 C C . GLU A 1 158 ? 14.419 21.724 -59.967 1.00 33.59 158 GLU A C 1
ATOM 1222 O O . GLU A 1 158 ? 14.879 21.918 -58.818 1.00 33.59 158 GLU A O 1
#